Protein 6BDC (pdb70)

B-factor: mean 115.69, std 28.78, range [56.88, 201.38]

Foldseek 3Di:
DFKWKAWPNDIFGFDDKDWDKDFDADDPRNTPDDMDGFDMGKTLPPPDDVVVVLCVAQDFTKIKMFDADPPDGDTPDMKIFGRKHWFKDWAADPPDDRGTMIDTIGGQWMDVPDIDGD

Organism: Flavobacterium johnsoniae (strain ATCC 17061 / DSM 2064 / JCM 8514 / BCRC 14874 / CCUG 350202 / NBRC 14942 / NCIMB 11054 / UW101) (NCBI:txid376686)

Secondary structure (DSSP, 8-state):
-EEEEEETTEEEEEEE-----B--BSSSS-B----B--B--EEE--S--HHHH----S--EEEEEEEE-SS--S-SEEEEEEEE----EEEE-TTSSS-EEEE--BEEEE-----EE-

InterPro domains:
  IPR041408 Hemolysin coregulated protein (Hcp) TssD [PF17642] (1-128)

Solvent-accessible surface area: 7300 Å² total

Sequence (118 aa):
FLTSLTVAGKDYKVLNVSYDLAQETDASGRPSTVTRGGRIIEVESTGSTELFEWTNNFERKDGSVKFIKRDSNATLKELKFTEAYVKYKENFDHNSENPLTETFISARKISGGGEFDN

Nearest PDB structures (foldseek):
  6bdc-assembly1_A  TM=1.005E+00  e=4.343E-20  Flavobacterium johnsoniae UW101
  7yw0-assembly1_A  TM=9.164E-01  e=3.688E-10  Bacteroides fragilis
  8gra-assembly1_C  TM=9.285E-01  e=2.974E-10  Bacteroides fragilis
  7yw0-assembly1_B  TM=9.117E-01  e=2.296E-09  Bacteroides fragilis
  4hkh-assembly3_D  TM=7.530E-01  e=4.616E-04  Escherichia coli 042

Structure (mmCIF, N/CA/C/O backbone):
data_6BDC
#
_entry.id   6BDC
#
_cell.length_a   79.021
_cell.length_b   79.021
_cell.length_c   82.913
_cell.angle_alpha   90.00
_cell.angle_beta   90.00
_cell.angle_gamma   120.00
#
_symmetry.space_group_name_H-M   'P 6 2 2'
#
loop_
_atom_site.group_PDB
_atom_site.id
_atom_site.type_symbol
_atom_site.label_atom_id
_atom_site.label_alt_id
_atom_site.label_comp_id
_atom_site.label_asym_id
_atom_site.label_entity_id
_atom_site.label_seq_id
_atom_site.pdbx_PDB_ins_code
_atom_site.Cartn_x
_atom_site.Cartn_y
_atom_site.Cartn_z
_atom_site.occupancy
_atom_site.B_iso_or_equiv
_atom_site.auth_seq_id
_atom_site.auth_comp_id
_atom_site.auth_asym_id
_atom_site.auth_atom_id
_atom_site.pdbx_PDB_model_num
ATOM 1 N N . PHE A 1 3 ? 15.367 18.173 37.730 1.00 160.33 3 PHE A N 1
ATOM 2 C CA . PHE A 1 3 ? 15.664 19.144 36.683 1.00 154.48 3 PHE A CA 1
ATOM 3 C C . PHE A 1 3 ? 14.420 19.958 36.355 1.00 152.39 3 PHE A C 1
ATOM 4 O O . PHE A 1 3 ? 13.296 19.473 36.477 1.00 156.06 3 PHE A O 1
ATOM 12 N N . LEU A 1 4 ? 14.626 21.202 35.939 1.00 152.07 4 LEU A N 1
ATOM 13 C CA . LEU A 1 4 ? 13.518 22.064 35.564 1.00 153.64 4 LEU A CA 1
ATOM 14 C C . LEU A 1 4 ? 13.977 22.978 34.439 1.00 152.53 4 LEU A C 1
ATOM 15 O O . LEU A 1 4 ? 15.115 23.459 34.443 1.00 160.94 4 LEU A O 1
ATOM 17 N N . THR A 1 5 ? 13.088 23.216 33.480 1.00 138.78 5 THR A N 1
ATOM 18 C CA . THR A 1 5 ? 13.423 24.001 32.304 1.00 128.27 5 THR A CA 1
ATOM 19 C C . THR A 1 5 ? 12.350 25.050 32.053 1.00 117.26 5 THR A C 1
ATOM 20 O O . THR A 1 5 ? 11.291 25.065 32.688 1.00 116.84 5 THR A O 1
ATOM 24 N N . SER A 1 6 ? 12.641 25.933 31.103 1.00 109.59 6 SER A N 1
ATOM 25 C CA . SER A 1 6 ? 11.744 27.020 30.755 1.00 100.12 6 SER A CA 1
ATOM 26 C C . SER A 1 6 ? 11.886 27.344 29.276 1.00 98.49 6 SER A C 1
ATOM 27 O O . SER A 1 6 ? 12.931 27.101 28.665 1.00 105.25 6 SER A O 1
ATOM 30 N N . LEU A 1 7 ? 10.821 27.898 28.708 1.00 89.48 7 LEU A N 1
ATOM 31 C CA . LEU A 1 7 ? 10.830 28.430 27.355 1.00 82.53 7 LEU A CA 1
ATOM 32 C C . LEU A 1 7 ? 10.734 29.947 27.417 1.00 111.79 7 LEU A C 1
ATOM 33 O O . LEU A 1 7 ? 10.017 30.499 28.258 1.00 107.30 7 LEU A O 1
ATOM 38 N N . THR A 1 8 ? 11.464 30.613 26.528 1.00 112.52 8 THR A N 1
ATOM 39 C CA . THR A 1 8 ? 11.503 32.069 26.464 1.00 98.63 8 THR A CA 1
ATOM 40 C C . THR A 1 8 ? 11.198 32.503 25.039 1.00 103.43 8 THR A C 1
ATOM 41 O O . THR A 1 8 ? 11.962 32.193 24.119 1.00 91.81 8 THR A O 1
ATOM 45 N N . VAL A 1 9 ? 10.076 33.196 24.855 1.00 106.86 9 VAL A N 1
ATOM 46 C CA . VAL A 1 9 ? 9.709 33.764 23.560 1.00 105.12 9 VAL A CA 1
ATOM 47 C C . VAL A 1 9 ? 9.039 35.108 23.803 1.00 117.08 9 VAL A C 1
ATOM 48 O O . VAL A 1 9 ? 8.167 35.230 24.668 1.00 119.01 9 VAL A O 1
ATOM 52 N N . ALA A 1 10 ? 9.458 36.118 23.034 1.00 136.99 10 ALA A N 1
ATOM 53 C CA . ALA A 1 10 ? 8.846 37.450 23.060 1.00 141.33 10 ALA A CA 1
ATOM 54 C C . ALA A 1 10 ? 8.836 38.033 24.471 1.00 139.79 10 ALA A C 1
ATOM 55 O O . ALA A 1 10 ? 7.889 38.705 24.885 1.00 147.46 10 ALA A O 1
ATOM 57 N N . GLY A 1 11 ? 9.907 37.773 25.217 1.00 133.13 11 GLY A N 1
ATOM 58 C CA . GLY A 1 11 ? 9.967 38.211 26.595 1.00 135.81 11 GLY A CA 1
ATOM 59 C C . GLY A 1 11 ? 9.013 37.502 27.527 1.00 125.69 11 GLY A C 1
ATOM 60 O O . GLY A 1 11 ? 8.886 37.909 28.686 1.00 125.77 11 GLY A O 1
ATOM 61 N N . LYS A 1 12 ? 8.340 36.454 27.063 1.00 127.88 12 LYS A N 1
ATOM 62 C CA . LYS A 1 12 ? 7.420 35.683 27.885 1.00 127.20 12 LYS A CA 1
ATOM 63 C C . LYS A 1 12 ? 8.035 34.330 28.212 1.00 112.79 12 LYS A C 1
ATOM 64 O O . LYS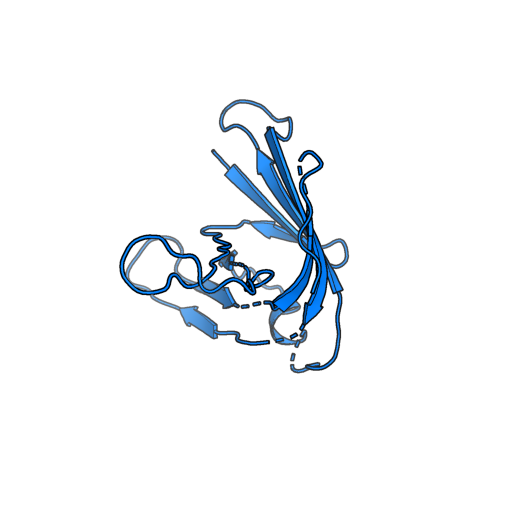 A 1 12 ? 8.588 33.661 27.333 1.00 104.90 12 LYS A O 1
ATOM 66 N N . ASP A 1 13 ? 7.941 33.934 29.477 1.00 124.27 13 ASP A N 1
ATOM 67 C CA . ASP A 1 13 ? 8.495 32.674 29.948 1.00 127.91 13 ASP A CA 1
ATOM 68 C C . ASP A 1 13 ? 7.374 31.679 30.211 1.00 123.16 13 ASP A C 1
ATOM 69 O O . ASP A 1 13 ? 6.357 32.020 30.824 1.00 132.21 13 ASP A O 1
ATOM 74 N N . TYR A 1 14 ? 7.567 30.448 29.745 1.00 110.33 14 TYR A N 1
ATOM 75 C CA . TYR A 1 14 ? 6.583 29.386 29.889 1.00 102.32 14 TYR A CA 1
ATOM 76 C C . TYR A 1 14 ? 7.191 28.224 30.657 1.00 104.35 14 TYR A C 1
ATOM 77 O O . TYR A 1 14 ? 8.261 27.726 30.292 1.00 108.94 14 TYR A O 1
ATOM 86 N N . LYS A 1 15 ? 6.505 27.793 31.712 1.00 103.18 15 LYS A N 1
ATOM 87 C CA . LYS A 1 15 ? 6.865 26.544 32.367 1.00 108.24 15 LYS A CA 1
ATOM 88 C C . LYS A 1 15 ? 6.705 25.399 31.380 1.00 106.23 15 LYS A C 1
ATOM 89 O O . LYS A 1 15 ? 5.627 25.195 30.815 1.00 108.33 15 LYS A O 1
ATOM 91 N N . VAL A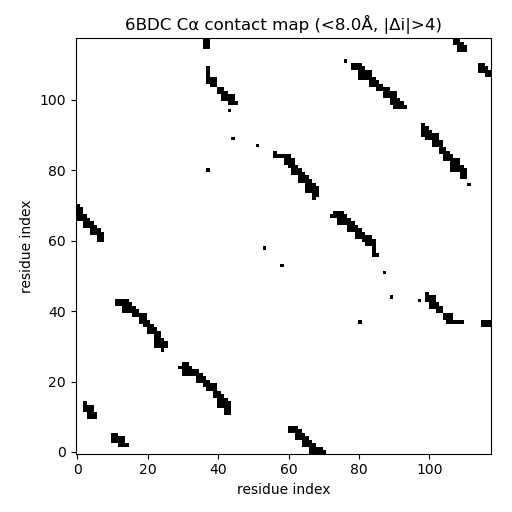 1 16 ? 7.787 24.664 31.154 1.00 114.26 16 VAL A N 1
ATOM 92 C CA . VAL A 1 16 ? 7.824 23.629 30.130 1.00 108.90 16 VAL A CA 1
ATOM 93 C C . VAL A 1 16 ? 7.761 22.270 30.805 1.00 96.61 16 VAL A C 1
ATOM 94 O O . VAL A 1 16 ? 8.590 21.954 31.667 1.00 97.64 16 VAL A O 1
ATOM 98 N N . LEU A 1 17 ? 6.779 21.464 30.401 1.00 102.89 17 LEU A N 1
ATOM 99 C CA . LEU A 1 17 ? 6.677 20.104 30.906 1.00 112.17 17 LEU A CA 1
ATOM 100 C C . LEU A 1 17 ? 7.570 19.158 30.111 1.00 105.52 17 LEU A C 1
ATOM 101 O O . LEU A 1 17 ? 8.377 18.428 30.694 1.00 115.91 17 LEU A O 1
ATOM 106 N N . ASN A 1 18 ? 7.450 19.163 28.782 1.00 85.93 18 ASN A N 1
ATOM 107 C CA . ASN A 1 18 ? 8.230 18.278 27.926 1.00 84.72 18 ASN A CA 1
ATOM 108 C C . ASN A 1 18 ? 8.860 19.070 26.791 1.00 88.22 18 ASN A C 1
ATOM 109 O O . ASN A 1 18 ? 8.228 19.968 26.229 1.00 89.39 18 ASN A O 1
ATOM 114 N N . VAL A 1 19 ? 10.105 18.732 26.458 1.00 82.32 19 VAL A N 1
ATOM 115 C CA . VAL A 1 19 ? 10.755 19.232 25.255 1.00 78.46 19 VAL A CA 1
ATOM 116 C C . VAL A 1 19 ? 11.439 18.073 24.551 1.00 83.02 19 VAL A C 1
ATOM 117 O O . VAL A 1 19 ? 11.788 17.063 25.171 1.00 83.75 19 VAL A O 1
ATOM 121 N N . SER A 1 20 ? 11.633 18.229 23.242 1.00 81.04 20 SER A N 1
ATOM 122 C CA . SER A 1 20 ? 12.453 17.314 22.463 1.00 99.00 20 SER A CA 1
ATOM 123 C C . SER A 1 20 ? 12.824 17.988 21.149 1.00 91.47 20 SER A C 1
ATOM 124 O O . SER A 1 20 ? 12.088 18.827 20.625 1.00 75.44 20 SER A O 1
ATOM 127 N N . TYR A 1 21 ? 13.990 17.614 20.631 1.00 85.37 21 TYR A N 1
ATOM 128 C CA . TYR A 1 21 ? 14.467 18.083 19.338 1.00 92.57 21 TYR A CA 1
ATOM 129 C C . TYR A 1 21 ? 15.417 17.025 18.808 1.00 80.30 21 TYR A C 1
ATOM 130 O O . TYR A 1 21 ? 16.268 16.525 19.552 1.00 76.47 21 TYR A O 1
ATOM 139 N N . ASP A 1 22 ? 15.261 16.667 17.540 1.00 76.55 22 ASP A N 1
ATOM 140 C CA . ASP A 1 22 ? 16.005 15.542 17.006 1.00 89.6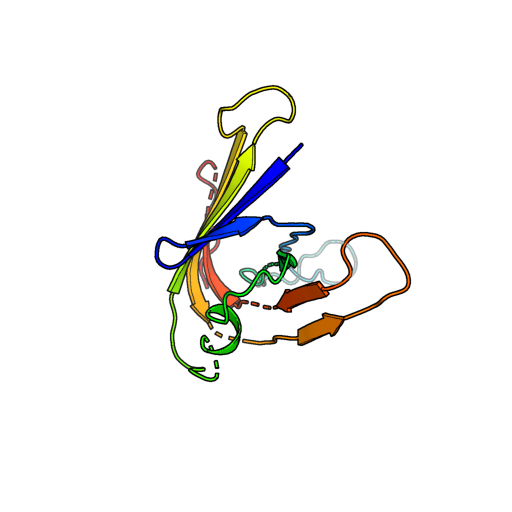1 22 ASP A CA 1
ATOM 141 C C . ASP A 1 22 ? 16.520 15.871 15.615 1.00 90.96 22 ASP A C 1
ATOM 142 O O . ASP A 1 22 ? 15.915 16.651 14.875 1.00 79.26 22 ASP A O 1
ATOM 147 N N . LEU A 1 23 ? 17.652 15.262 15.277 1.00 78.93 23 LEU A N 1
ATOM 148 C CA . LEU A 1 23 ? 18.262 15.377 13.964 1.00 89.76 23 LEU A CA 1
ATOM 149 C C . LEU A 1 23 ? 18.622 13.987 13.467 1.00 81.59 23 LEU A C 1
ATOM 150 O O . LEU A 1 23 ? 18.938 13.091 14.255 1.00 86.91 23 LEU A O 1
ATOM 155 N N . ALA A 1 24 ? 18.598 13.819 12.148 1.00 84.38 24 ALA A N 1
ATOM 156 C CA . ALA A 1 24 ? 18.833 12.505 11.580 1.00 99.46 24 ALA A CA 1
ATOM 157 C C . ALA A 1 24 ? 19.307 12.629 10.142 1.00 98.82 24 ALA A C 1
ATOM 158 O O . ALA A 1 24 ? 18.892 13.528 9.404 1.00 100.44 24 ALA A O 1
ATOM 160 N N . GLN A 1 25 ? 20.189 11.714 9.759 1.00 99.88 25 GLN A N 1
ATOM 161 C CA . GLN A 1 25 ? 20.559 11.497 8.371 1.00 105.67 25 GLN A CA 1
ATOM 162 C C . GLN A 1 25 ? 20.335 10.030 8.029 1.00 115.27 25 GLN A C 1
ATOM 163 O O . GLN A 1 25 ? 20.529 9.146 8.867 1.00 117.23 25 GLN A O 1
ATOM 169 N N . GLU A 1 26 ? 19.902 9.774 6.799 1.00 130.35 26 GLU A N 1
ATOM 170 C CA . GLU A 1 26 ? 19.608 8.410 6.382 1.00 137.83 26 GLU A CA 1
ATOM 171 C C . GLU A 1 26 ? 20.891 7.671 6.019 1.00 153.76 26 GLU A C 1
ATOM 172 O O . GLU A 1 26 ? 21.873 8.273 5.582 1.00 150.94 26 GLU A O 1
ATOM 178 N N . THR A 1 27 ? 20.874 6.353 6.200 1.00 152.14 27 THR A N 1
ATOM 179 C CA . THR A 1 27 ? 21.989 5.497 5.828 1.00 151.95 27 THR A CA 1
ATOM 180 C C . THR A 1 27 ? 21.576 4.575 4.689 1.00 151.96 27 THR A C 1
ATOM 181 O O . THR A 1 27 ? 20.408 4.199 4.567 1.00 156.37 27 THR A O 1
ATOM 185 N N . ASP A 1 28 ? 22.562 4.189 3.897 1.00 136.81 28 ASP A N 1
ATOM 186 C CA . ASP A 1 28 ? 22.339 3.321 2.770 1.00 133.93 28 ASP A CA 1
ATOM 187 C C . ASP A 1 28 ? 22.904 1.970 3.118 1.00 148.33 28 ASP A C 1
ATOM 188 O O . ASP A 1 28 ? 24.033 1.863 3.572 1.00 142.72 28 ASP A O 1
ATOM 190 N N . ALA A 1 29 ? 22.105 0.935 2.905 1.00 180.83 29 ALA A N 1
ATOM 191 C CA . ALA A 1 29 ? 22.528 -0.407 3.225 1.00 196.68 29 ALA A CA 1
ATOM 192 C C . ALA A 1 29 ? 22.851 -0.378 4.703 1.00 197.10 29 ALA A C 1
ATOM 193 O O . ALA A 1 29 ? 22.070 0.146 5.485 1.00 201.38 29 ALA A O 1
ATOM 195 N N . SER A 1 30 ? 24.004 -0.895 5.097 1.00 187.30 30 SER A N 1
ATOM 196 C CA . SER A 1 30 ? 24.383 -0.835 6.486 1.00 184.77 30 SER A CA 1
ATOM 197 C C . SER A 1 30 ? 25.410 0.263 6.594 1.00 181.89 30 SER A C 1
ATOM 198 O O . SER A 1 30 ? 26.341 0.295 5.802 1.00 193.11 30 SER A O 1
ATOM 200 N N . GLY A 1 31 ? 25.224 1.165 7.562 1.00 172.27 31 GLY A N 1
ATOM 201 C CA . GLY A 1 31 ? 26.034 2.362 7.682 1.00 129.37 31 GLY A CA 1
ATOM 202 C C . GLY A 1 31 ? 25.799 3.085 6.388 1.00 124.68 31 GLY A C 1
ATOM 203 O O . GLY A 1 31 ? 24.654 3.243 5.995 1.00 121.35 31 GLY A O 1
ATOM 204 N N . ARG A 1 32 ? 26.854 3.472 5.688 1.00 133.62 32 ARG A N 1
ATOM 205 C CA . ARG A 1 32 ? 26.664 4.004 4.355 1.00 147.44 32 ARG A CA 1
ATOM 206 C C . ARG A 1 32 ? 25.704 5.172 4.423 1.00 139.31 32 ARG A C 1
ATOM 207 O O . ARG A 1 32 ? 24.704 5.200 3.704 1.00 146.81 32 ARG A O 1
ATOM 209 N N . PRO A 1 33 ? 26.053 6.178 5.204 1.00 116.77 33 PRO A N 1
ATOM 210 C CA . PRO A 1 33 ? 25.121 7.259 5.426 1.00 126.39 33 PRO A CA 1
ATOM 211 C C . PRO A 1 33 ? 24.728 7.807 4.094 1.00 140.72 33 PRO A C 1
ATOM 212 O O . PRO A 1 33 ? 25.591 8.076 3.279 1.00 137.40 33 PRO A O 1
ATOM 216 N N . SER A 1 34 ? 23.427 7.950 3.880 1.00 160.77 34 SER A N 1
ATOM 217 C CA . SER A 1 34 ? 22.899 8.526 2.655 1.00 172.43 34 SER A CA 1
ATOM 218 C C . SER A 1 34 ? 23.348 9.963 2.608 1.00 175.00 34 SER A C 1
ATOM 219 O O . SER A 1 34 ? 23.656 10.510 1.560 1.00 187.12 34 SER A O 1
ATOM 221 N N . THR A 1 35 ? 23.338 10.581 3.775 1.00 162.48 35 THR A N 1
ATOM 222 C CA . THR A 1 35 ? 23.765 11.954 3.942 1.00 154.51 35 THR A CA 1
ATOM 223 C C . THR A 1 35 ? 22.618 12.870 3.582 1.00 149.68 35 THR A C 1
ATOM 224 O O . THR A 1 35 ? 21.586 12.422 3.111 1.00 143.79 35 THR A O 1
ATOM 228 N N . VAL A 1 36 ? 22.799 14.144 3.866 1.00 153.41 36 VAL A N 1
ATOM 229 C CA . VAL A 1 36 ? 21.719 15.088 3.857 1.00 149.48 36 VAL A CA 1
ATOM 230 C C . VAL A 1 36 ? 21.271 14.931 5.279 1.00 132.01 36 VAL A C 1
ATOM 231 O O . VAL A 1 36 ? 21.407 13.860 5.835 1.00 128.85 36 VAL A O 1
ATOM 233 N N . THR A 1 37 ? 20.718 15.968 5.867 1.00 116.71 37 THR A N 1
ATOM 234 C CA . THR A 1 37 ? 20.376 15.907 7.264 1.00 103.80 37 THR A CA 1
ATOM 235 C C . THR A 1 37 ? 19.118 16.697 7.486 1.00 107.94 37 THR A C 1
ATOM 236 O O . THR A 1 37 ? 18.816 17.597 6.724 1.00 108.88 37 THR A O 1
ATOM 240 N N . ARG A 1 38 ? 18.376 16.348 8.522 1.00 105.61 38 ARG A N 1
ATOM 241 C CA . ARG A 1 38 ? 17.192 17.084 8.878 1.00 90.76 38 ARG A CA 1
ATOM 242 C C . ARG A 1 38 ? 17.377 17.545 10.288 1.00 91.45 38 ARG A C 1
ATOM 243 O O . ARG A 1 38 ? 17.867 16.813 11.116 1.00 99.82 38 ARG A O 1
ATOM 245 N N . GLY A 1 39 ? 17.038 18.789 10.548 1.00 89.82 39 GLY A N 1
ATOM 246 C CA . GLY A 1 39 ? 17.145 19.316 11.882 1.00 88.05 39 GLY A CA 1
ATOM 247 C C . GLY A 1 39 ? 16.281 20.530 12.027 1.00 91.03 39 GLY A C 1
ATOM 248 O O . GLY A 1 39 ? 15.800 21.058 11.053 1.00 95.47 39 GLY A O 1
ATOM 249 N N . GLY A 1 40 ? 16.080 20.966 13.251 1.00 88.87 40 GLY A N 1
ATOM 250 C CA . GLY A 1 40 ? 15.490 22.265 13.494 1.00 91.63 40 GLY A CA 1
ATOM 251 C C . GLY A 1 40 ? 14.076 22.216 14.029 1.00 95.36 40 GLY A C 1
ATOM 252 O O . GLY A 1 40 ? 13.543 23.265 14.418 1.00 87.84 40 GLY A O 1
ATOM 253 N N . ARG A 1 41 ? 13.446 21.042 14.053 1.00 73.72 41 ARG A N 1
ATOM 254 C CA . ARG A 1 41 ? 12.103 20.890 14.596 1.00 64.11 41 ARG A CA 1
ATOM 255 C C . ARG A 1 41 ? 12.182 20.641 16.096 1.00 64.06 41 ARG A C 1
ATOM 256 O O . ARG A 1 41 ? 12.942 19.782 16.551 1.00 80.48 41 ARG A O 1
ATOM 261 N N . ILE A 1 42 ? 11.399 21.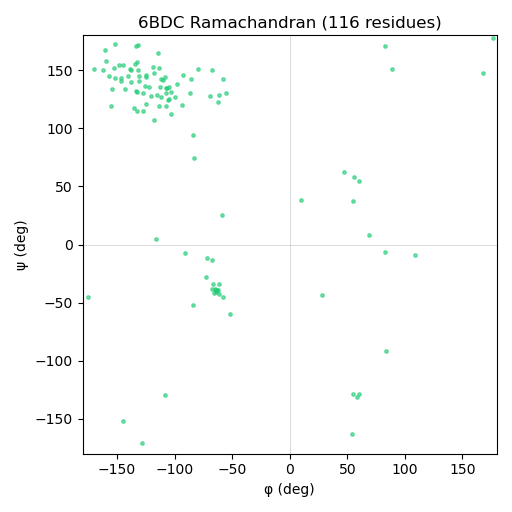395 16.861 1.00 80.43 42 ILE A N 1
ATOM 262 C CA . ILE A 1 42 ? 11.399 21.321 18.318 1.00 63.69 42 ILE A CA 1
ATOM 263 C C . ILE A 1 42 ? 9.963 21.141 18.795 1.00 70.52 42 ILE A C 1
ATOM 264 O O . ILE A 1 42 ? 9.061 21.859 18.345 1.00 81.18 42 ILE A O 1
ATOM 277 N N . ILE A 1 44 ? 7.387 21.071 22.145 1.00 64.89 44 ILE A N 1
ATOM 278 C CA . ILE A 1 44 ? 7.297 21.594 23.502 1.00 80.07 44 ILE A CA 1
ATOM 279 C C . ILE A 1 44 ? 5.887 21.369 24.033 1.00 88.51 44 ILE A C 1
ATOM 280 O O . ILE A 1 44 ? 4.908 21.386 23.279 1.00 68.87 44 ILE A O 1
ATOM 285 N N . GLU A 1 45 ? 5.790 21.150 25.346 1.00 81.76 45 GLU A N 1
ATOM 286 C CA . GLU A 1 45 ? 4.514 21.081 26.046 1.00 70.36 45 GLU A CA 1
ATOM 287 C C . GLU A 1 45 ? 4.550 22.047 27.219 1.00 88.60 45 GLU A C 1
ATOM 288 O O . GLU A 1 45 ? 5.500 22.034 28.007 1.00 105.82 45 GLU A O 1
ATOM 294 N N . VAL A 1 46 ? 3.513 22.875 27.337 1.00 99.59 46 VAL A N 1
ATOM 295 C CA . VAL A 1 46 ? 3.520 24.020 28.238 1.00 89.23 46 VAL A CA 1
ATOM 296 C C . VAL A 1 46 ? 2.254 24.027 29.084 1.00 97.39 46 VAL A C 1
ATOM 297 O O . VAL A 1 46 ? 1.180 23.623 28.630 1.00 110.13 46 VAL A O 1
ATOM 301 N N . GLU A 1 47 ? 2.390 24.478 30.331 1.00 93.05 47 GLU A N 1
ATOM 302 C CA . GLU A 1 47 ? 1.222 24.788 31.145 1.00 101.38 47 GLU A CA 1
ATOM 303 C C . GLU A 1 47 ? 0.529 26.022 30.576 1.00 108.97 47 GLU A C 1
ATOM 304 O O . GLU A 1 47 ? 1.161 27.060 30.361 1.00 118.85 47 GLU A O 1
ATOM 310 N N . SER A 1 48 ? -0.779 25.911 30.337 1.00 118.06 48 SER A N 1
ATOM 311 C CA . SER A 1 48 ? -1.449 26.849 29.439 1.00 114.08 48 SER A CA 1
ATOM 312 C C . SER A 1 48 ? -1.614 28.238 30.041 1.00 103.93 48 SER A C 1
ATOM 313 O O . SER A 1 48 ? -1.663 29.224 29.296 1.00 106.38 48 SER A O 1
ATOM 316 N N . THR A 1 49 ? -1.695 28.337 31.369 1.00 106.38 49 THR A N 1
ATOM 317 C CA . THR A 1 49 ? -1.960 29.592 32.070 1.00 113.26 49 THR A CA 1
ATOM 318 C C . THR A 1 49 ? -3.231 30.250 31.548 1.00 119.79 49 THR A C 1
ATOM 319 O O . THR A 1 49 ? -4.063 29.602 30.904 1.00 139.58 49 THR A O 1
ATOM 323 N N . GLY A 1 50 ? -3.398 31.538 31.838 1.00 150.77 50 GLY A N 1
ATOM 324 C CA . GLY A 1 50 ? -4.424 32.330 31.194 1.00 127.03 50 GLY A CA 1
ATOM 325 C C . GLY A 1 50 ? -3.967 33.031 29.938 1.00 130.99 50 GLY A C 1
ATOM 326 O O . GLY A 1 50 ? -4.785 33.620 29.226 1.00 130.91 50 GLY A O 1
ATOM 327 N N . SER A 1 51 ? -2.672 32.970 29.639 1.00 144.19 51 SER A N 1
ATOM 328 C CA . SER A 1 51 ? -2.147 33.618 28.448 1.00 135.36 51 SER A CA 1
ATOM 329 C C . SER A 1 51 ? -2.672 32.938 27.190 1.00 128.70 51 SER A C 1
ATOM 330 O O . SER A 1 51 ? -2.951 31.737 27.175 1.00 116.85 51 SER A O 1
ATOM 333 N N . THR A 1 52 ? -2.806 33.724 26.125 1.00 144.89 52 THR A N 1
ATOM 334 C CA . THR A 1 52 ? -3.277 33.232 24.837 1.00 123.26 52 THR A CA 1
ATOM 335 C C . THR A 1 52 ? -2.216 33.344 23.750 1.00 122.16 52 THR A C 1
ATOM 336 O O . THR A 1 52 ? -2.490 33.008 22.594 1.00 120.63 52 THR A O 1
ATOM 340 N N . GLU A 1 53 ? -0.998 33.758 24.112 1.00 123.19 53 GLU A N 1
ATOM 341 C CA . GLU A 1 53 ? -0.020 34.224 23.131 1.00 125.07 53 GLU A CA 1
ATOM 342 C C . GLU A 1 53 ? 0.382 33.131 22.148 1.00 133.98 53 GLU A C 1
ATOM 343 O O . GLU A 1 53 ? 0.556 33.401 20.954 1.00 140.47 53 GLU A O 1
ATOM 345 N N . LEU A 1 54 ? 0.542 31.894 22.624 1.00 111.64 54 LEU A N 1
ATOM 346 C CA . LEU A 1 54 ? 0.980 30.815 21.741 1.00 105.65 54 LEU A CA 1
ATOM 347 C C . LEU A 1 54 ? -0.075 30.486 20.690 1.00 115.87 54 LEU A C 1
ATOM 348 O O . LEU A 1 54 ? 0.262 30.124 19.557 1.00 103.22 54 LEU A O 1
ATOM 353 N N . PHE A 1 55 ? -1.355 30.605 21.047 1.00 106.97 55 PHE A N 1
ATOM 354 C CA . PHE A 1 55 ? -2.416 30.370 20.074 1.00 107.54 55 PHE A CA 1
ATOM 355 C C . PHE A 1 55 ? -2.365 31.394 18.947 1.00 123.11 55 PHE A C 1
ATOM 356 O O . PHE A 1 55 ? -2.576 31.055 17.775 1.00 112.78 55 PHE A O 1
ATOM 364 N N . GLU A 1 56 ? -2.074 32.653 19.284 1.00 119.39 56 GLU A N 1
ATOM 365 C CA . GLU A 1 56 ? -2.051 33.704 18.273 1.00 126.04 56 GLU A CA 1
ATOM 366 C C . GLU A 1 56 ? -0.907 33.498 17.290 1.00 124.54 56 GLU A C 1
ATOM 367 O O . GLU A 1 56 ? -1.059 33.750 16.090 1.00 127.65 56 GLU A O 1
ATOM 373 N N . TRP A 1 57 ? 0.244 33.041 17.785 1.00 120.30 57 TRP A N 1
ATOM 374 C CA . TRP A 1 57 ? 1.367 32.739 16.904 1.00 118.61 57 TRP A CA 1
ATOM 375 C C . TRP A 1 57 ? 0.978 31.694 15.867 1.00 125.83 57 TRP A C 1
ATOM 376 O O . TRP A 1 57 ? 1.329 31.818 14.687 1.00 118.91 57 TRP A O 1
ATOM 395 N N . THR A 1 59 ? -2.022 31.134 14.786 1.00 116.16 59 THR A N 1
ATOM 396 C CA . THR A 1 59 ? -2.923 31.879 13.948 1.00 143.05 59 THR A CA 1
ATOM 397 C C . THR A 1 59 ? -2.163 32.760 12.991 1.00 153.74 59 THR A C 1
ATOM 398 O O . THR A 1 59 ? -2.510 32.859 11.824 1.00 152.23 59 THR A O 1
ATOM 402 N N . ASN A 1 60 ? -1.129 33.420 13.496 1.00 155.17 60 ASN A N 1
ATOM 403 C CA . ASN A 1 60 ? -0.353 34.352 12.688 1.00 164.53 60 ASN A CA 1
ATOM 404 C C . ASN A 1 60 ? 0.317 33.667 11.518 1.00 162.83 60 ASN A C 1
ATOM 405 O O . ASN A 1 60 ? 0.401 34.223 10.434 1.00 174.63 60 ASN A O 1
ATOM 407 N N . ASN A 1 61 ? 0.811 32.459 11.748 1.00 173.24 61 ASN A N 1
ATOM 408 C CA . ASN A 1 61 ? 1.322 31.644 10.658 1.00 170.71 61 ASN A CA 1
ATOM 409 C C . ASN A 1 61 ? 2.744 31.976 10.295 1.00 157.99 61 ASN A C 1
ATOM 410 O O . ASN A 1 61 ? 3.680 31.402 10.832 1.00 151.16 61 ASN A O 1
ATOM 412 N N . PHE A 1 62 ? 2.890 32.883 9.347 1.00 144.12 62 PHE A N 1
ATOM 413 C CA . PHE A 1 62 ? 4.169 33.174 8.746 1.00 137.34 62 PHE A CA 1
ATOM 414 C C . PHE A 1 62 ? 5.131 33.826 9.716 1.00 131.16 62 PHE A C 1
ATOM 415 O O . PHE A 1 62 ? 6.301 33.967 9.436 1.00 130.89 62 PHE A O 1
ATOM 423 N N . GLU A 1 63 ? 4.633 34.276 10.845 1.00 131.63 63 GLU A N 1
ATOM 424 C CA . GLU A 1 63 ? 5.525 34.944 11.783 1.00 130.17 63 GLU A CA 1
ATOM 425 C C . GLU A 1 63 ? 6.620 33.997 12.249 1.00 123.09 63 GLU A C 1
ATOM 426 O O . GLU A 1 63 ? 6.348 32.877 12.692 1.00 119.20 63 GLU A O 1
ATOM 432 N N . ARG A 1 64 ? 7.863 34.448 12.138 1.00 122.05 64 ARG A N 1
ATOM 433 C CA . ARG A 1 64 ? 9.009 33.728 12.664 1.00 116.51 64 ARG A CA 1
ATOM 434 C C . ARG A 1 64 ? 9.543 34.466 13.882 1.00 117.13 64 ARG A C 1
ATOM 435 O O . ARG A 1 64 ? 9.507 35.697 13.945 1.00 133.31 64 ARG A O 1
ATOM 443 N N . LYS A 1 65 ? 10.021 33.703 14.859 1.00 112.87 65 LYS A N 1
ATOM 444 C CA . LYS A 1 65 ? 10.527 34.264 16.099 1.00 113.60 65 LYS A CA 1
ATOM 445 C C . LYS A 1 65 ? 11.863 33.625 16.447 1.00 109.71 65 LYS A C 1
ATOM 446 O O . LYS A 1 65 ? 12.297 32.647 15.833 1.00 117.52 65 LYS A O 1
ATOM 452 N N . ASP A 1 66 ? 12.509 34.197 17.456 1.00 111.12 66 ASP A N 1
ATOM 453 C CA . ASP A 1 66 ? 13.659 33.593 18.103 1.00 118.46 66 ASP A CA 1
ATOM 454 C C . ASP A 1 66 ? 13.283 33.248 19.537 1.00 107.67 66 ASP A C 1
ATOM 455 O O . ASP A 1 66 ? 12.273 33.721 20.067 1.00 110.06 66 ASP A O 1
ATOM 460 N N . GLY A 1 67 ? 14.102 32.411 20.160 1.00 104.92 67 GLY A N 1
ATOM 461 C CA . GLY A 1 67 ? 13.866 32.052 21.544 1.00 104.68 67 GLY A CA 1
ATOM 462 C C . GLY A 1 67 ? 14.880 31.032 22.007 1.00 101.92 67 GLY A C 1
ATOM 463 O O . GLY A 1 67 ? 15.735 30.576 21.241 1.00 113.51 67 GLY A O 1
ATOM 464 N N . SER A 1 68 ? 14.767 30.676 23.286 1.00 105.92 68 SER A N 1
ATOM 465 C CA . SER A 1 68 ? 15.691 29.743 23.913 1.00 118.38 68 SER A CA 1
ATOM 466 C C . SER A 1 68 ? 14.945 28.810 24.856 1.00 112.85 68 SER A C 1
ATOM 467 O O . SER A 1 68 ? 13.973 29.203 25.508 1.00 104.56 68 SER A O 1
ATOM 470 N N . VAL A 1 69 ? 15.419 27.568 24.919 1.00 96.36 69 VAL A N 1
ATOM 471 C CA . VAL A 1 69 ? 15.001 26.598 25.924 1.00 95.57 69 VAL A CA 1
ATOM 472 C C . VAL A 1 69 ? 16.156 26.434 26.900 1.00 97.65 69 VAL A C 1
ATOM 473 O O . VAL A 1 69 ? 17.254 26.023 26.507 1.00 97.12 69 VAL A O 1
ATOM 477 N N . LYS A 1 70 ? 15.913 26.753 28.168 1.00 100.61 70 LYS A N 1
ATOM 478 C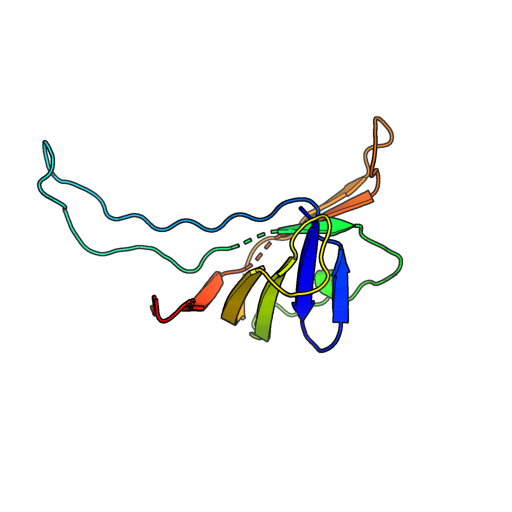 CA . LYS A 1 70 ? 16.951 26.761 29.193 1.00 125.01 70 LYS A CA 1
ATOM 479 C C . LYS A 1 70 ? 16.669 25.660 30.204 1.00 114.82 70 LYS A C 1
ATOM 480 O O . LYS A 1 70 ? 15.627 25.674 30.868 1.00 104.40 70 LYS A O 1
ATOM 482 N N . PHE A 1 71 ? 17.600 24.719 30.327 1.00 106.65 71 PHE A N 1
ATOM 483 C CA . PHE A 1 71 ? 17.516 23.656 31.320 1.00 104.36 71 PHE A CA 1
ATOM 484 C C . PHE A 1 71 ? 18.284 24.090 32.562 1.00 112.13 71 PHE A C 1
ATOM 485 O O . PHE A 1 71 ? 19.487 24.363 32.490 1.00 118.57 71 PHE A O 1
ATOM 493 N N . ILE A 1 72 ? 17.589 24.160 33.692 1.00 125.46 72 ILE A N 1
ATOM 494 C CA . ILE A 1 72 ? 18.183 24.557 34.963 1.00 135.27 72 ILE A CA 1
ATOM 495 C C . ILE A 1 72 ? 18.361 23.314 35.821 1.00 135.86 72 ILE A C 1
ATOM 496 O O . ILE A 1 72 ? 17.458 22.469 35.899 1.00 132.33 72 ILE A O 1
ATOM 498 N N . LYS A 1 73 ? 19.527 23.193 36.453 1.00 141.08 73 LYS A N 1
ATOM 499 C CA . LYS A 1 73 ? 19.756 22.091 37.376 1.00 141.70 73 LYS A CA 1
ATOM 500 C C . LYS A 1 73 ? 18.712 22.131 38.482 1.00 147.33 73 LYS A C 1
ATOM 501 O O . LYS A 1 73 ? 18.309 23.207 38.933 1.00 151.59 73 LYS A O 1
ATOM 503 N N . ARG A 1 74 ? 18.253 20.950 38.898 1.00 153.03 74 ARG A N 1
ATOM 504 C CA . ARG A 1 74 ? 17.161 20.852 39.859 1.00 156.54 74 ARG A CA 1
ATOM 505 C C . ARG A 1 74 ? 17.414 21.695 41.104 1.00 160.60 74 ARG A C 1
ATOM 506 O O . ARG A 1 74 ? 16.596 22.547 41.471 1.00 166.40 74 ARG A O 1
ATOM 508 N N . ASP A 1 75 ? 18.499 21.398 41.802 1.00 151.31 75 ASP A N 1
ATOM 509 C CA . ASP A 1 75 ? 18.867 22.161 42.983 1.00 158.13 75 ASP A CA 1
ATOM 510 C C . ASP A 1 75 ? 19.256 23.616 42.708 1.00 159.29 75 ASP A C 1
ATOM 511 O O . ASP A 1 75 ? 18.865 24.518 43.430 1.00 161.82 75 ASP A O 1
ATOM 513 N N . SER A 1 76 ? 20.015 23.841 41.650 1.00 158.66 76 SER A N 1
ATOM 514 C CA . SER A 1 76 ? 20.721 25.098 41.494 1.00 160.76 76 SER A CA 1
ATOM 515 C C . SER A 1 76 ? 20.232 26.001 40.369 1.00 165.67 76 SER A C 1
ATOM 516 O O . SER A 1 76 ? 19.893 25.562 39.271 1.00 149.01 76 SER A O 1
ATOM 518 N N . ASN A 1 77 ? 20.253 27.291 40.638 1.00 184.71 77 ASN A N 1
ATOM 519 C CA . ASN A 1 77 ? 19.650 28.255 39.752 1.00 186.20 77 ASN A CA 1
ATOM 520 C C . ASN A 1 77 ? 20.279 28.253 38.378 1.00 189.51 77 ASN A C 1
ATOM 521 O O . ASN A 1 77 ? 19.615 28.528 37.393 1.00 187.90 77 ASN A O 1
ATOM 523 N N . ALA A 1 78 ? 21.572 27.997 38.310 1.00 195.65 78 ALA A N 1
ATOM 524 C CA . ALA A 1 78 ? 22.334 28.355 37.130 1.00 194.89 78 ALA A CA 1
ATOM 525 C C . ALA A 1 78 ? 22.354 27.434 35.913 1.00 183.47 78 ALA A C 1
ATOM 526 O O . ALA A 1 78 ? 23.349 26.785 35.646 1.00 188.73 78 ALA A O 1
ATOM 528 N N . THR A 1 79 ? 21.275 27.403 35.148 1.00 163.56 79 THR A N 1
ATOM 529 C CA . THR A 1 79 ? 21.364 27.339 33.709 1.00 150.07 79 THR A CA 1
ATOM 530 C C . THR A 1 79 ? 22.342 26.306 33.160 1.00 153.32 79 THR A C 1
ATOM 531 O O . THR A 1 79 ? 23.308 26.674 32.492 1.00 159.40 79 THR A O 1
ATOM 535 N N . LEU A 1 80 ? 22.112 25.029 33.426 1.00 149.65 80 LEU A N 1
ATOM 536 C CA . LEU A 1 80 ? 23.067 24.029 32.990 1.00 142.75 80 LEU A CA 1
ATOM 537 C C . LEU A 1 80 ? 23.252 24.092 31.491 1.00 134.20 80 LEU A C 1
ATOM 538 O O . LEU A 1 80 ? 24.369 24.073 31.024 1.00 143.48 80 LEU A O 1
ATOM 540 N N . LYS A 1 81 ? 22.177 24.196 30.731 1.00 126.79 81 LYS A N 1
ATOM 541 C CA . LYS A 1 81 ? 22.314 24.318 29.289 1.00 118.39 81 LYS A CA 1
ATOM 542 C C . LYS A 1 81 ? 21.149 25.064 28.692 1.00 105.59 81 LYS A C 1
ATOM 543 O O . LYS A 1 81 ? 20.062 25.047 29.241 1.00 103.72 81 LYS A O 1
ATOM 545 N N . GLU A 1 82 ? 21.382 25.729 27.572 1.00 105.14 82 GLU A N 1
ATOM 546 C CA . GLU A 1 82 ? 20.334 26.486 26.932 1.00 114.02 82 GLU A CA 1
ATOM 547 C C . GLU A 1 82 ? 20.299 26.209 25.461 1.00 109.71 82 GLU A C 1
ATOM 548 O O . GLU A 1 82 ? 21.312 26.294 24.801 1.00 102.83 82 GLU A O 1
ATOM 554 N N . LEU A 1 83 ? 19.121 25.940 24.924 1.00 107.51 83 LEU A N 1
ATOM 555 C CA . LEU A 1 83 ? 19.013 25.701 23.505 1.00 101.83 83 LEU A CA 1
ATOM 556 C C . LEU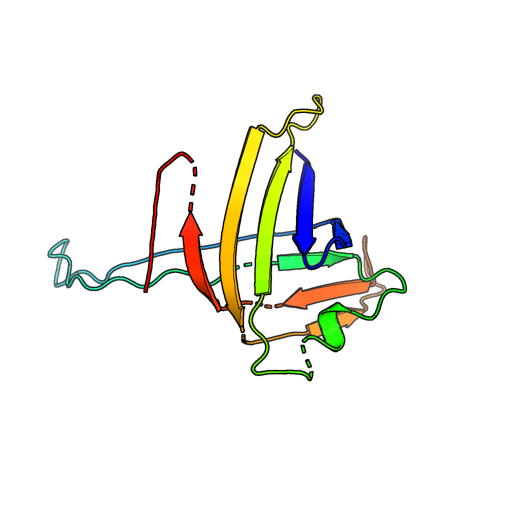 A 1 83 ? 18.405 26.913 22.879 1.00 108.58 83 LEU A C 1
ATOM 557 O O . LEU A 1 83 ? 17.341 27.350 23.274 1.00 97.35 83 LEU A O 1
ATOM 562 N N . LYS A 1 84 ? 19.090 27.456 21.895 1.00 96.52 84 LYS A N 1
ATOM 563 C CA . LYS A 1 84 ? 18.620 28.667 21.242 1.00 99.14 84 LYS A CA 1
ATOM 564 C C . LYS A 1 84 ? 18.223 28.357 19.806 1.00 95.20 84 LYS A C 1
ATOM 565 O O . LYS A 1 84 ? 18.940 27.651 19.091 1.00 95.68 84 LYS A O 1
ATOM 567 N N . PHE A 1 85 ? 17.074 28.885 19.393 1.00 93.35 85 PHE A N 1
ATOM 568 C CA . PHE A 1 85 ? 16.594 28.759 18.028 1.00 91.96 85 PHE A CA 1
ATOM 569 C C . PHE A 1 85 ? 16.327 30.141 17.454 1.00 94.18 85 PHE A C 1
ATOM 570 O O . PHE A 1 85 ? 15.910 31.057 18.169 1.00 96.72 85 PHE A O 1
ATOM 578 N N . THR A 1 86 ? 16.573 30.279 16.154 1.00 95.40 86 THR A N 1
ATOM 579 C CA . THR A 1 86 ? 16.395 31.542 15.453 1.00 98.38 86 THR A CA 1
ATOM 580 C C . THR A 1 86 ? 15.486 31.328 14.253 1.00 97.95 86 THR A C 1
ATOM 581 O O . THR A 1 86 ? 15.631 30.338 13.527 1.00 101.50 86 THR A O 1
ATOM 585 N N . GLU A 1 87 ? 14.551 32.263 14.059 1.00 99.60 87 GLU A N 1
ATOM 586 C CA . GLU A 1 87 ? 13.679 32.304 12.882 1.00 105.19 87 GLU A CA 1
ATOM 587 C C . GLU A 1 87 ? 12.837 31.029 12.762 1.00 94.94 87 GLU A C 1
ATOM 588 O O . GLU A 1 87 ? 12.830 30.353 11.731 1.00 113.24 87 GLU A O 1
ATOM 594 N N . ALA A 1 88 ? 12.111 30.706 13.832 1.00 90.94 88 ALA A N 1
ATOM 595 C CA . ALA A 1 88 ? 11.283 29.507 13.885 1.00 92.51 88 ALA A CA 1
ATOM 596 C C . ALA A 1 88 ? 9.833 29.838 13.559 1.00 92.23 88 ALA A C 1
ATOM 597 O O . ALA A 1 88 ? 9.292 30.839 14.034 1.00 84.01 88 ALA A O 1
ATOM 599 N N . TYR A 1 89 ? 9.199 28.980 12.766 1.00 95.08 89 TYR A N 1
ATOM 600 C CA . TYR A 1 89 ? 7.820 29.181 12.343 1.00 103.80 89 TYR A CA 1
ATOM 601 C C . TYR A 1 89 ? 6.902 28.187 13.043 1.00 87.75 89 TYR A C 1
ATOM 602 O O . TYR A 1 89 ? 7.242 27.008 13.188 1.00 80.95 89 TYR A O 1
ATOM 612 N N . VAL A 1 91 ? 4.250 25.567 13.272 1.00 88.08 91 VAL A N 1
ATOM 613 C CA . VAL A 1 91 ? 3.867 24.553 12.302 1.00 80.40 91 VAL A CA 1
ATOM 614 C C . VAL A 1 91 ? 2.660 23.755 12.764 1.00 73.43 91 VAL A C 1
ATOM 615 O O . VAL A 1 91 ? 1.734 23.508 11.982 1.00 77.10 91 VAL A O 1
ATOM 619 N N . LYS A 1 92 ? 2.647 23.331 14.025 1.00 70.23 92 LYS A N 1
ATOM 620 C CA . LYS A 1 92 ? 1.517 22.609 14.586 1.00 66.07 92 LYS A CA 1
ATOM 621 C C . LYS A 1 92 ? 1.269 23.110 15.999 1.00 78.13 92 LYS A C 1
ATOM 622 O O . LYS A 1 92 ? 2.195 23.543 16.692 1.00 67.95 92 LYS A O 1
ATOM 624 N N . TYR A 1 93 ? 0.009 23.033 16.424 1.00 64.98 93 TYR A N 1
ATOM 625 C CA . TYR A 1 93 ? -0.398 23.514 17.736 1.00 69.69 93 TYR A CA 1
ATOM 626 C C . TYR A 1 93 ? -1.608 22.716 18.193 1.00 69.96 93 TYR A C 1
ATOM 627 O O . TYR A 1 93 ? -2.467 22.371 17.379 1.00 78.85 93 TYR A O 1
ATOM 636 N N . LYS A 1 94 ? -1.667 22.429 19.492 1.00 65.27 94 LYS A N 1
ATOM 637 C CA . LYS A 1 94 ? -2.807 21.730 20.075 1.00 64.02 94 LYS A CA 1
ATOM 638 C C . LYS A 1 94 ? -2.894 22.072 21.553 1.00 69.95 94 LYS A C 1
ATOM 639 O O . LYS A 1 94 ? -1.956 21.807 22.310 1.00 101.83 94 LYS A O 1
ATOM 645 N N . GLU A 1 95 ? -4.007 22.673 21.954 1.00 96.92 95 GLU A N 1
ATOM 646 C CA . GLU A 1 95 ? -4.319 22.888 23.359 1.00 83.45 95 GLU A CA 1
ATOM 647 C C . GLU A 1 95 ? -5.290 21.803 23.794 1.00 79.73 95 GLU A C 1
ATOM 648 O O . GLU A 1 95 ? -6.320 21.588 23.148 1.00 78.12 95 GLU A O 1
ATOM 654 N N . ASN A 1 96 ? -4.946 21.105 24.867 1.00 74.10 96 ASN A N 1
ATOM 655 C CA . ASN A 1 96 ? -5.680 19.922 25.284 1.00 74.35 96 ASN A CA 1
ATOM 656 C C . ASN A 1 96 ? -5.959 20.018 26.771 1.00 88.73 96 ASN A C 1
ATOM 657 O O . ASN A 1 96 ? -5.051 20.306 27.558 1.00 90.57 96 ASN A O 1
ATOM 662 N N . PHE A 1 97 ? -7.211 19.790 27.148 1.00 89.33 97 PHE A N 1
ATOM 663 C CA . PHE A 1 97 ? -7.596 19.698 28.546 1.00 90.99 97 PHE A CA 1
ATOM 664 C C . PHE A 1 97 ? -7.994 18.266 28.863 1.00 86.95 97 PHE A C 1
ATOM 665 O O . PHE A 1 97 ? -8.835 17.684 28.172 1.00 92.16 97 PHE A O 1
ATOM 673 N N . ASP A 1 98 ? -7.383 17.706 29.904 1.00 131.85 98 ASP A N 1
ATOM 674 C CA . ASP A 1 98 ? -7.694 16.367 30.387 1.00 133.02 98 ASP A CA 1
ATOM 675 C C . ASP A 1 98 ? -7.860 16.439 31.896 1.00 135.05 98 ASP A C 1
ATOM 676 O O . ASP A 1 98 ? -6.894 16.722 32.611 1.00 136.84 98 ASP A O 1
ATOM 681 N N . HIS A 1 99 ? -9.080 16.179 32.378 1.00 134.93 99 HIS A N 1
ATOM 682 C CA . HIS A 1 99 ? -9.343 16.254 33.809 1.00 136.78 99 HIS A CA 1
ATOM 683 C C . HIS A 1 99 ? -8.712 15.099 34.576 1.00 145.31 99 HIS A C 1
ATOM 684 O O . HIS A 1 99 ? -8.731 15.109 35.811 1.00 143.79 99 HIS A O 1
ATOM 691 N N . ASN A 1 100 ? -8.256 14.115 33.828 1.00 159.52 100 ASN A N 1
ATOM 692 C CA . ASN A 1 100 ? -7.862 12.842 34.377 1.00 167.41 100 ASN A CA 1
ATOM 693 C C . ASN A 1 100 ? -6.692 12.923 35.314 1.00 172.48 100 ASN A C 1
ATOM 694 O O . ASN A 1 100 ? -6.661 12.213 36.309 1.00 177.48 100 ASN A O 1
ATOM 696 N N . SER A 1 101 ? -5.706 13.747 34.993 1.00 163.97 101 SER A N 1
ATOM 697 C CA . SER A 1 101 ? -4.571 13.834 35.886 1.00 162.00 101 SER A CA 1
ATOM 698 C C . SER A 1 101 ? -3.703 15.069 35.789 1.00 160.14 101 SER A C 1
ATOM 699 O O . SER A 1 101 ? -3.675 15.752 34.778 1.00 155.48 101 SER A O 1
ATOM 701 N N . GLU A 1 102 ? -2.985 15.327 36.876 1.00 161.46 102 GLU A N 1
ATOM 702 C CA . GLU A 1 102 ? -1.801 16.161 36.881 1.00 160.26 102 GLU A CA 1
ATOM 703 C C . GLU A 1 102 ? -2.070 17.537 36.304 1.00 158.95 102 GLU A C 1
ATOM 704 O O . GLU A 1 102 ? -3.000 18.196 36.710 1.00 157.67 102 GLU A O 1
ATOM 706 N N . ASN A 1 103 ? -1.265 17.966 35.348 1.00 161.49 103 ASN A N 1
ATOM 707 C CA . ASN A 1 103 ? -1.435 19.280 34.785 1.00 157.45 103 ASN A CA 1
ATOM 708 C C . ASN A 1 103 ? -2.486 19.180 33.714 1.00 156.09 103 ASN A C 1
ATOM 709 O O . ASN A 1 103 ? -2.201 18.844 32.577 1.00 163.35 103 ASN A O 1
ATOM 714 N N . PRO A 1 104 ? -3.777 19.495 34.149 1.00 142.87 104 PRO A N 1
ATOM 715 C CA . PRO A 1 104 ? -4.808 19.232 33.148 1.00 143.14 104 PRO A CA 1
ATOM 716 C C . PRO A 1 104 ? -4.711 20.058 31.902 1.00 137.20 104 PRO A C 1
ATOM 717 O O . PRO A 1 104 ? -4.944 19.537 30.834 1.00 137.34 104 PRO A O 1
ATOM 721 N N . LEU A 1 105 ? -4.411 21.333 32.007 1.00 107.45 105 LEU A N 1
ATOM 722 C CA . LEU A 1 105 ? -4.494 22.142 30.807 1.00 115.22 105 LEU A CA 1
ATOM 723 C C . LEU A 1 105 ? -3.135 22.420 30.243 1.00 105.63 105 LEU A C 1
ATOM 724 O O . LEU A 1 105 ? -2.378 23.172 30.820 1.00 117.86 105 LEU A O 1
ATOM 729 N N . THR A 1 106 ? -2.842 21.860 29.077 1.00 97.93 106 THR A N 1
ATOM 730 C CA . THR A 1 106 ? -1.504 22.010 28.522 1.00 94.48 106 THR A CA 1
ATOM 731 C C . THR A 1 106 ? -1.591 22.409 27.055 1.00 101.81 106 THR A C 1
ATOM 732 O O . THR A 1 106 ? -2.590 22.157 26.375 1.00 107.27 106 THR A O 1
ATOM 736 N N . GLU A 1 107 ? -0.512 23.023 26.574 1.00 84.38 107 GLU A N 1
ATOM 737 C CA . GLU A 1 107 ? -0.339 23.360 25.167 1.00 82.28 107 GLU A CA 1
ATOM 738 C C . GLU A 1 107 ? 0.828 22.562 24.604 1.00 80.45 107 GLU A C 1
ATOM 739 O O . GLU A 1 107 ? 1.920 22.570 25.178 1.00 84.42 107 GLU A O 1
ATOM 745 N N . THR A 1 108 ? 0.600 21.887 23.478 1.00 73.78 108 THR A N 1
ATOM 746 C CA . THR A 1 108 ? 1.625 21.081 22.823 1.00 75.79 108 THR A CA 1
ATOM 747 C C . THR A 1 108 ? 1.759 21.543 21.381 1.00 80.20 108 THR A C 1
ATOM 748 O O . THR A 1 108 ? 0.791 21.487 20.617 1.00 70.13 108 THR A O 1
ATOM 752 N N . PHE A 1 109 ? 2.955 21.987 21.005 1.00 70.63 109 PHE A N 1
ATOM 753 C CA . PHE A 1 109 ? 3.149 22.588 19.695 1.00 73.99 109 PHE A CA 1
ATOM 754 C C . PHE A 1 109 ? 4.529 22.229 19.168 1.00 71.40 109 PHE A C 1
ATOM 755 O O . PHE A 1 109 ? 5.415 21.810 19.918 1.00 70.85 109 PHE A O 1
ATOM 771 N N . ILE A 1 111 ? 7.577 23.838 16.502 1.00 81.08 111 ILE A N 1
ATOM 772 C CA . ILE A 1 111 ? 8.109 24.941 15.712 1.00 85.19 111 ILE A CA 1
ATOM 773 C C . ILE A 1 111 ? 9.239 24.420 14.841 1.00 77.52 111 ILE A C 1
ATOM 774 O O . ILE A 1 111 ? 9.929 23.455 15.188 1.00 96.21 111 ILE A O 1
ATOM 779 N N . SER A 1 112 ? 9.429 25.071 13.699 1.00 78.81 112 SER A N 1
ATOM 780 C CA . SER A 1 112 ? 10.465 24.704 12.739 1.00 77.29 112 SER A CA 1
ATOM 781 C C . SER A 1 112 ? 11.428 25.874 12.595 1.00 81.72 112 SER A C 1
ATOM 782 O O . SER A 1 112 ? 11.088 26.894 11.987 1.00 84.46 112 SER A O 1
ATOM 785 N N . ALA A 1 113 ? 12.628 25.728 13.146 1.00 86.04 113 ALA A N 1
ATOM 786 C CA . ALA A 1 113 ? 13.592 26.817 13.206 1.00 96.24 113 ALA A CA 1
ATOM 787 C C . ALA A 1 113 ? 14.532 26.789 12.009 1.00 90.05 113 ALA A C 1
ATOM 788 O O . ALA A 1 113 ? 14.894 25.720 11.511 1.00 92.04 113 ALA A O 1
ATOM 790 N N . ARG A 1 114 ? 14.926 27.981 11.556 1.00 94.80 114 ARG A N 1
ATOM 791 C CA . ARG A 1 114 ? 15.981 28.080 10.554 1.00 101.61 114 ARG A CA 1
ATOM 792 C C . ARG A 1 114 ? 17.286 27.503 11.086 1.00 101.27 114 ARG A C 1
ATOM 793 O O . ARG A 1 114 ? 17.999 26.785 10.376 1.00 99.70 114 ARG A O 1
ATOM 795 N N . LYS A 1 115 ? 17.614 27.804 12.340 1.00 100.22 115 LYS A N 1
ATOM 796 C CA . LYS A 1 115 ? 18.833 27.300 12.954 1.00 106.48 115 LYS A CA 1
ATOM 797 C C . LYS A 1 115 ? 18.605 27.051 14.436 1.00 99.52 115 LYS A C 1
ATOM 798 O O . LYS A 1 115 ? 17.885 27.802 15.099 1.00 99.65 115 LYS A O 1
ATOM 800 N N . ILE A 1 116 ? 19.220 25.982 14.942 1.00 97.91 116 ILE A N 1
ATOM 801 C CA . ILE A 1 116 ? 19.351 25.735 16.370 1.00 97.28 116 ILE A CA 1
ATOM 802 C C . ILE A 1 116 ? 20.837 25.698 16.698 1.00 109.17 116 ILE A C 1
ATOM 803 O O . ILE A 1 116 ? 21.677 25.374 15.854 1.00 116.11 116 ILE A O 1
ATOM 808 N N . SER A 1 117 ? 21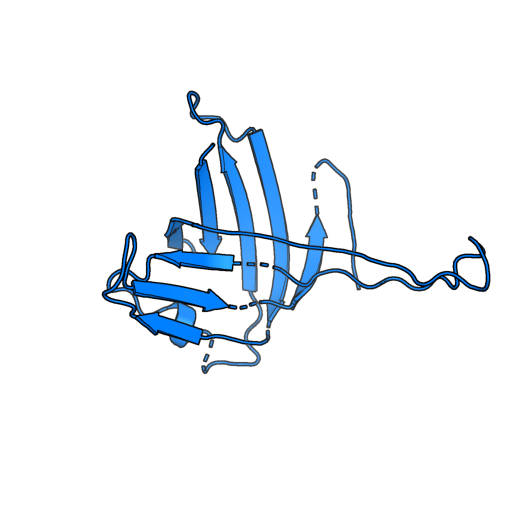.158 26.040 17.944 1.00 103.77 117 SER A N 1
ATOM 809 C CA . SER A 1 117 ? 22.546 26.078 18.379 1.00 110.17 117 SER A CA 1
ATOM 810 C C . SER A 1 117 ? 22.612 25.790 19.870 1.00 108.40 117 SER A C 1
ATOM 811 O O . SER A 1 117 ? 21.690 26.122 20.621 1.00 106.56 117 SER A O 1
ATOM 822 N N . GLY A 1 119 ? 25.977 25.082 22.934 1.00 126.98 119 GLY A N 1
ATOM 823 C CA . GLY A 1 119 ? 27.349 24.798 23.324 1.00 126.19 119 GLY A CA 1
ATOM 824 C C . GLY A 1 119 ? 28.344 24.840 22.188 1.00 129.96 119 GLY A C 1
ATOM 825 O O . GLY A 1 119 ? 29.266 24.020 22.150 1.00 131.83 119 GLY A O 1
ATOM 826 N N . GLY A 1 120 ? 28.188 25.776 21.257 1.00 139.36 120 GLY A N 1
ATOM 827 C CA . GLY A 1 120 ? 29.073 25.847 20.118 1.00 156.08 120 GLY A CA 1
ATOM 828 C C . GLY A 1 120 ? 28.719 24.919 18.989 1.00 139.29 120 GLY A C 1
ATOM 829 O O . GLY A 1 120 ? 29.352 24.991 17.926 1.00 133.84 120 GLY A O 1
ATOM 830 N N . GLY A 1 121 ? 27.738 24.049 19.190 1.00 123.63 121 GLY A N 1
ATOM 831 C CA . GLY A 1 121 ? 27.226 23.226 18.121 1.00 118.89 121 GLY A CA 1
ATOM 832 C C . GLY A 1 121 ? 26.153 23.956 17.333 1.00 126.92 121 GLY A C 1
ATOM 833 O O . GLY A 1 121 ? 25.376 24.723 17.881 1.00 115.32 121 GLY A O 1
ATOM 834 N N . GLU A 1 122 ? 26.146 23.745 16.017 1.00 137.77 122 GLU A N 1
ATOM 835 C CA . GLU A 1 122 ? 25.231 24.463 15.139 1.00 125.63 122 GLU A CA 1
ATOM 836 C C . GLU A 1 122 ? 24.617 23.551 14.087 1.00 111.88 122 GLU A C 1
ATOM 837 O O . GLU A 1 122 ? 25.304 22.719 13.490 1.00 117.39 122 GLU A O 1
ATOM 843 N N . PHE A 1 123 ? 23.329 23.755 13.826 1.00 113.11 123 PHE A N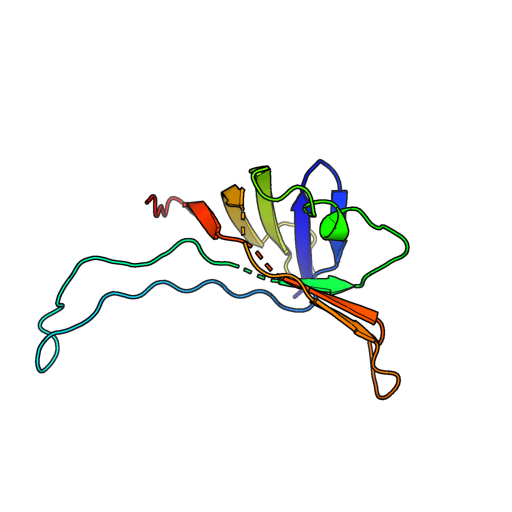 1
ATOM 844 C CA . PHE A 1 123 ? 22.683 23.180 12.653 1.00 121.40 123 PHE A CA 1
ATOM 845 C C . PHE A 1 123 ? 21.821 24.254 12.010 1.00 102.76 123 PHE A C 1
ATOM 846 O O . PHE A 1 123 ? 20.881 24.758 12.632 1.00 100.60 123 PHE A O 1
ATOM 854 N N . ASP A 1 124 ? 22.152 24.608 10.774 1.00 122.13 124 ASP A N 1
ATOM 855 C CA . ASP A 1 124 ? 21.398 25.577 9.998 1.00 121.92 124 ASP A CA 1
ATOM 856 C C . ASP A 1 124 ? 20.841 24.884 8.764 1.00 121.44 124 ASP A C 1
ATOM 857 O O . ASP A 1 124 ? 21.449 23.951 8.233 1.00 124.17 124 ASP A O 1
ATOM 862 N N . ASN A 1 125 ? 19.672 25.336 8.319 1.00 117.62 125 ASN A N 1
ATOM 863 C CA . ASN A 1 125 ? 19.045 24.768 7.127 1.00 110.09 125 ASN A CA 1
ATOM 864 C C . ASN A 1 125 ? 19.478 25.498 5.859 1.00 112.80 125 ASN A C 1
ATOM 865 O O . ASN A 1 125 ? 19.138 26.660 5.651 1.00 132.85 125 ASN A O 1
#

Radius of gyration: 16.25 Å; Cα contacts (8 Å, |Δi|>4): 237; chains: 1; bounding box: 38×39×40 Å